Protein AF-A0A7X7YRZ3-F1 (afdb_monomer_lite)

Radius of gyration: 16.64 Å; chains: 1; bounding box: 37×31×38 Å

Foldseek 3Di:
DDPDDDDQDPPDDPVRSVVVVVVVVVVVVLVVLLVVVQVVCCVVVVDGDDPVNSCVVCVPPPD

Structure (mmCIF, N/CA/C/O backbone):
data_AF-A0A7X7YRZ3-F1
#
_entry.id   AF-A0A7X7YRZ3-F1
#
loop_
_atom_site.group_PDB
_atom_site.id
_atom_site.type_symbol
_atom_site.label_atom_id
_atom_site.label_alt_id
_atom_site.label_comp_id
_atom_site.label_asym_id
_atom_site.label_entity_id
_atom_site.label_seq_id
_atom_site.pdbx_PDB_ins_code
_atom_site.Cartn_x
_atom_site.Cartn_y
_atom_site.Cartn_z
_atom_site.occupancy
_atom_site.B_iso_or_equiv
_atom_site.auth_seq_id
_atom_site.auth_comp_id
_atom_site.auth_asym_id
_atom_site.auth_atom_id
_atom_site.pdbx_PDB_model_num
ATOM 1 N N . MET A 1 1 ? 17.870 22.753 -4.852 1.00 51.00 1 MET A N 1
ATOM 2 C CA . MET A 1 1 ? 17.383 21.670 -5.736 1.00 51.00 1 MET A CA 1
ATOM 3 C C . MET A 1 1 ? 18.042 20.376 -5.274 1.00 51.00 1 MET A C 1
ATOM 5 O O . MET A 1 1 ? 19.240 20.218 -5.474 1.00 51.00 1 MET A O 1
ATOM 9 N N . TYR A 1 2 ? 17.328 19.528 -4.526 1.00 58.38 2 TYR A N 1
ATOM 10 C CA . TYR A 1 2 ? 17.903 18.289 -3.989 1.00 58.38 2 TYR A CA 1
ATOM 11 C C . TYR A 1 2 ? 18.384 17.411 -5.148 1.00 58.38 2 TYR A C 1
ATOM 13 O O . TYR A 1 2 ? 17.608 17.118 -6.051 1.00 58.38 2 TYR A O 1
ATOM 21 N N . ARG A 1 3 ? 19.664 17.026 -5.138 1.00 63.28 3 ARG A N 1
ATOM 22 C CA . ARG A 1 3 ? 20.256 16.090 -6.102 1.00 63.28 3 ARG A CA 1
ATOM 23 C C . ARG A 1 3 ? 19.695 14.693 -5.841 1.00 63.28 3 ARG A C 1
ATOM 25 O O . ARG A 1 3 ? 20.303 13.887 -5.146 1.00 63.28 3 ARG A O 1
ATOM 32 N N . ASN A 1 4 ? 18.508 14.407 -6.351 1.00 68.06 4 ASN A N 1
ATOM 33 C CA . ASN A 1 4 ? 17.946 13.068 -6.326 1.00 68.06 4 ASN A CA 1
ATOM 34 C C . ASN A 1 4 ? 18.656 12.206 -7.379 1.00 68.06 4 ASN A C 1
ATOM 36 O O . ASN A 1 4 ? 18.374 12.272 -8.575 1.00 68.06 4 ASN A O 1
ATOM 40 N N . GLN A 1 5 ? 19.605 11.396 -6.913 1.00 70.31 5 GLN A N 1
ATOM 41 C CA . GLN A 1 5 ? 20.279 10.392 -7.726 1.00 70.31 5 GLN A CA 1
ATOM 42 C C . GLN A 1 5 ? 19.306 9.250 -8.036 1.00 70.31 5 GLN A C 1
ATOM 44 O O . GLN A 1 5 ? 18.784 8.592 -7.137 1.00 70.31 5 GLN A O 1
ATOM 49 N N . LYS A 1 6 ? 19.047 9.012 -9.324 1.00 67.25 6 LYS A N 1
ATOM 50 C CA . LYS A 1 6 ? 18.287 7.845 -9.781 1.00 67.25 6 LYS A CA 1
ATOM 51 C C . LYS A 1 6 ? 19.259 6.689 -9.982 1.00 67.25 6 LYS A C 1
ATOM 53 O O . LYS A 1 6 ? 19.997 6.676 -10.961 1.00 67.25 6 LYS A O 1
ATOM 58 N N . ASN A 1 7 ? 19.248 5.723 -9.070 1.00 70.44 7 ASN A N 1
ATOM 59 C CA . ASN A 1 7 ? 19.970 4.470 -9.264 1.00 70.44 7 ASN A CA 1
ATOM 60 C C . ASN A 1 7 ? 19.096 3.514 -10.079 1.00 70.44 7 ASN A C 1
ATOM 62 O O . ASN A 1 7 ? 18.024 3.101 -9.636 1.00 70.44 7 ASN A O 1
ATOM 66 N N . GLN A 1 8 ? 19.543 3.184 -11.289 1.00 72.00 8 GLN A N 1
ATOM 67 C CA . GLN A 1 8 ? 18.972 2.086 -12.058 1.00 72.00 8 GLN A CA 1
ATOM 68 C C . GLN A 1 8 ? 19.572 0.778 -11.542 1.00 72.00 8 GLN A C 1
ATOM 70 O O . GLN A 1 8 ? 20.793 0.650 -11.436 1.00 72.00 8 GLN A O 1
ATOM 75 N N . VAL A 1 9 ? 18.713 -0.188 -11.214 1.00 81.50 9 VAL A N 1
ATOM 76 C CA . VAL A 1 9 ? 19.155 -1.547 -10.886 1.00 81.50 9 VAL A CA 1
ATOM 77 C C . VAL A 1 9 ? 19.873 -2.107 -12.116 1.00 81.50 9 VAL A C 1
ATOM 79 O O . VAL A 1 9 ? 19.335 -2.066 -13.225 1.00 81.50 9 VAL A O 1
ATOM 82 N N . ARG A 1 10 ? 21.123 -2.543 -11.935 1.00 82.12 10 ARG A N 1
ATOM 83 C CA . ARG A 1 10 ? 21.953 -3.072 -13.026 1.00 82.12 10 ARG A CA 1
ATOM 84 C C . ARG A 1 10 ? 21.383 -4.405 -13.521 1.00 82.12 10 ARG A C 1
ATOM 86 O O . ARG A 1 10 ? 20.705 -5.096 -12.771 1.00 82.12 10 ARG A O 1
ATOM 93 N N . HIS A 1 11 ? 21.704 -4.761 -14.765 1.00 88.38 11 HIS A N 1
ATOM 94 C CA . HIS A 1 11 ? 21.342 -6.045 -15.389 1.00 88.38 11 HIS A CA 1
ATOM 95 C C . HIS A 1 11 ? 19.841 -6.275 -15.640 1.00 88.38 11 HIS A C 1
ATOM 97 O O . HIS A 1 11 ? 19.434 -7.413 -15.831 1.00 88.38 11 HIS A O 1
ATOM 103 N N . LEU A 1 12 ? 19.032 -5.212 -15.697 1.00 89.81 12 LEU A N 1
ATOM 104 C CA . LEU A 1 12 ? 17.643 -5.289 -16.155 1.00 89.81 12 LEU A CA 1
ATOM 105 C C . LEU A 1 12 ? 17.519 -4.812 -17.603 1.00 89.81 12 LEU A C 1
ATOM 107 O O . LEU A 1 12 ? 18.046 -3.758 -17.975 1.00 89.81 12 LEU A O 1
ATOM 111 N N . THR A 1 13 ? 16.744 -5.539 -18.397 1.00 93.19 13 THR A N 1
ATOM 112 C CA . THR A 1 13 ? 16.200 -5.041 -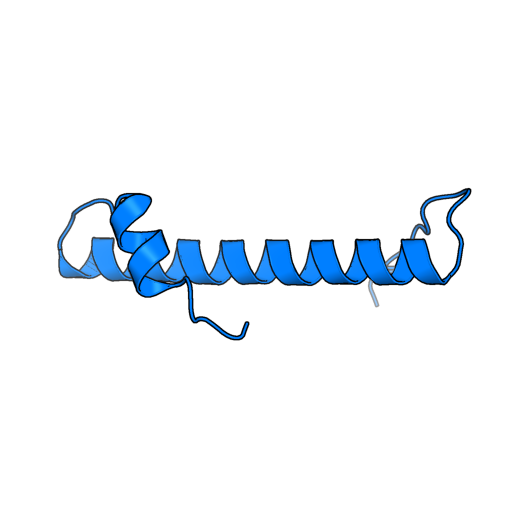19.658 1.00 93.19 13 THR A CA 1
ATOM 113 C C . THR A 1 13 ? 15.284 -3.837 -19.408 1.00 93.19 13 THR A C 1
ATOM 115 O O . THR A 1 13 ? 14.789 -3.591 -18.302 1.00 93.19 13 THR A O 1
ATOM 118 N N . LYS A 1 14 ? 14.999 -3.070 -20.466 1.00 90.38 14 LYS A N 1
ATOM 119 C CA . LYS A 1 14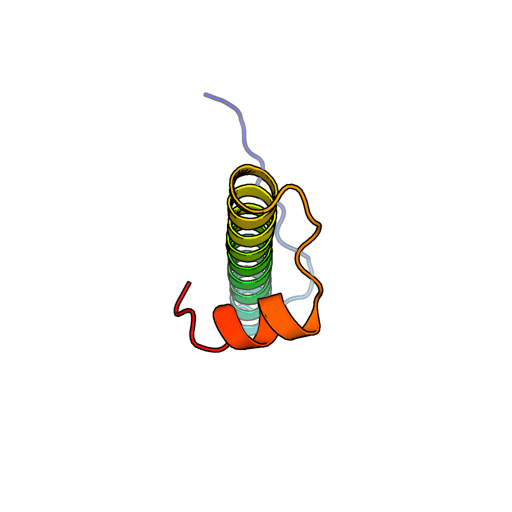 ? 14.063 -1.937 -20.391 1.00 90.38 14 LYS A CA 1
ATOM 120 C C . LYS A 1 14 ? 12.680 -2.370 -19.883 1.00 90.38 14 LYS A C 1
ATOM 122 O O . LYS A 1 14 ? 12.071 -1.639 -19.106 1.00 90.38 14 LYS A O 1
ATOM 127 N N . GLN A 1 15 ? 12.197 -3.536 -20.317 1.00 94.94 15 GLN A N 1
ATOM 128 C CA . GLN A 1 15 ? 10.893 -4.067 -19.916 1.00 94.94 15 GLN A CA 1
ATOM 129 C C . GLN A 1 15 ? 10.866 -4.422 -18.427 1.00 94.94 15 GLN A C 1
ATOM 131 O O . GLN A 1 15 ? 9.959 -3.983 -17.723 1.00 94.94 15 GLN A O 1
ATOM 136 N N . GLU A 1 16 ? 11.887 -5.116 -17.923 1.00 94.19 16 GLU A N 1
ATOM 137 C CA . GLU A 1 16 ? 11.972 -5.474 -16.501 1.00 94.19 16 GLU A CA 1
ATOM 138 C C . GLU A 1 16 ? 12.095 -4.238 -15.607 1.00 94.19 16 GLU A C 1
ATOM 140 O O . GLU A 1 16 ? 11.431 -4.147 -14.576 1.00 94.19 16 GLU A O 1
ATOM 145 N N . TYR A 1 17 ? 12.882 -3.238 -16.018 1.00 92.12 17 TYR A N 1
ATOM 146 C CA . TYR A 1 17 ? 12.981 -1.983 -15.275 1.00 92.12 17 TYR A CA 1
ATOM 147 C C . TYR A 1 17 ? 11.631 -1.248 -15.198 1.00 92.12 17 TYR A C 1
ATOM 149 O O . TYR A 1 17 ? 11.257 -0.729 -14.141 1.00 92.12 17 TYR A O 1
ATOM 157 N N . VAL A 1 18 ? 10.874 -1.214 -16.301 1.00 92.88 18 VAL A N 1
ATOM 158 C CA . VAL A 1 18 ? 9.529 -0.617 -16.335 1.00 92.88 18 VAL A CA 1
ATOM 159 C C . VAL A 1 18 ? 8.550 -1.409 -15.468 1.00 92.88 18 VAL A C 1
ATOM 161 O O . VAL A 1 18 ? 7.784 -0.795 -14.719 1.00 92.88 18 VAL A O 1
ATOM 164 N N . ALA A 1 19 ? 8.596 -2.742 -15.514 1.00 95.06 19 ALA A N 1
ATOM 165 C CA . ALA A 1 19 ? 7.777 -3.604 -14.668 1.00 95.06 19 ALA A CA 1
ATOM 166 C C . ALA A 1 19 ? 8.071 -3.356 -13.182 1.00 95.06 19 ALA A C 1
ATOM 168 O O . ALA A 1 19 ? 7.152 -3.046 -12.425 1.00 95.06 19 ALA A O 1
ATOM 169 N N . LEU A 1 20 ? 9.347 -3.359 -12.780 1.00 93.31 20 LEU A N 1
ATOM 170 C CA . LEU A 1 20 ? 9.767 -3.082 -11.404 1.00 93.31 20 LEU A CA 1
ATOM 171 C C . LEU A 1 20 ? 9.276 -1.712 -10.930 1.00 93.31 20 LEU A C 1
ATOM 173 O O . LEU A 1 20 ? 8.663 -1.594 -9.872 1.00 93.31 20 LEU A O 1
ATOM 177 N N . LYS A 1 21 ? 9.490 -0.665 -11.733 1.00 91.94 21 LYS A N 1
ATOM 178 C CA . LYS A 1 21 ? 9.031 0.689 -11.403 1.00 91.94 21 LYS A CA 1
ATOM 179 C C . LYS A 1 21 ? 7.509 0.750 -11.235 1.00 91.94 21 LYS A C 1
ATOM 181 O O . LYS A 1 21 ? 7.019 1.458 -10.354 1.00 91.94 21 LYS A O 1
ATOM 186 N N . THR A 1 22 ? 6.771 0.021 -12.069 1.00 94.62 22 THR A N 1
ATOM 187 C CA . THR A 1 22 ? 5.307 -0.059 -11.998 1.00 94.62 22 THR A CA 1
ATOM 188 C C . THR A 1 22 ? 4.864 -0.770 -10.726 1.00 94.62 22 THR A C 1
ATOM 190 O O . THR A 1 22 ? 4.042 -0.224 -9.996 1.00 94.62 22 THR A O 1
ATOM 193 N N . LEU A 1 23 ? 5.476 -1.908 -10.395 1.00 95.12 23 LEU A N 1
ATOM 194 C CA . LEU A 1 23 ? 5.214 -2.645 -9.158 1.00 95.12 23 LEU A CA 1
ATOM 195 C C . LEU A 1 23 ? 5.512 -1.799 -7.915 1.00 95.12 23 LEU A C 1
ATOM 197 O O . LEU A 1 23 ? 4.691 -1.750 -7.005 1.00 95.12 23 LEU A O 1
ATOM 201 N N . CYS A 1 24 ? 6.62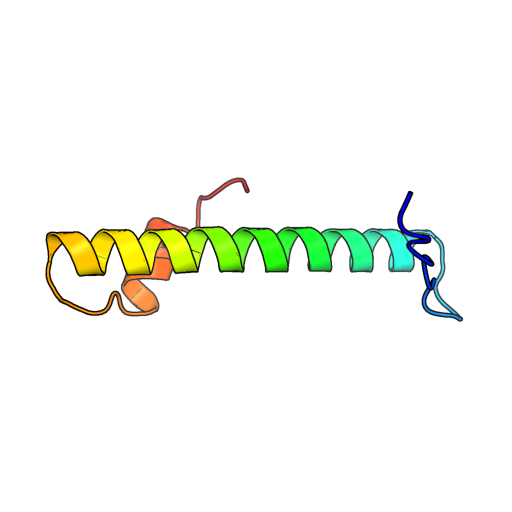6 -1.060 -7.891 1.00 94.31 24 CYS A N 1
ATOM 202 C CA . CYS A 1 24 ? 6.931 -0.140 -6.793 1.00 94.31 24 CYS A CA 1
ATOM 203 C C . CYS A 1 24 ? 5.868 0.960 -6.652 1.00 94.31 24 CYS A C 1
ATOM 205 O O . CYS A 1 24 ? 5.473 1.299 -5.536 1.00 94.31 24 CYS A O 1
ATOM 207 N N . ARG A 1 25 ? 5.388 1.520 -7.773 1.00 94.00 25 ARG A N 1
ATOM 208 C CA . ARG A 1 25 ? 4.324 2.535 -7.762 1.00 94.00 25 ARG A CA 1
ATOM 209 C C . ARG A 1 25 ? 3.023 1.964 -7.198 1.00 94.00 25 ARG A C 1
ATOM 211 O O . ARG A 1 25 ? 2.457 2.586 -6.303 1.00 94.00 25 ARG A O 1
ATOM 218 N N . LEU A 1 26 ? 2.600 0.801 -7.695 1.00 94.56 26 LEU A N 1
ATOM 219 C CA . LEU A 1 26 ? 1.385 0.106 -7.261 1.00 94.56 26 LEU A CA 1
ATOM 220 C C . LEU A 1 26 ? 1.466 -0.273 -5.779 1.00 94.56 26 LEU A C 1
ATOM 222 O O . LEU A 1 26 ? 0.566 0.045 -5.014 1.00 94.56 26 LEU A O 1
ATOM 226 N N . SER A 1 27 ? 2.588 -0.846 -5.335 1.00 95.12 27 SER A N 1
ATOM 227 C CA . SER A 1 27 ? 2.815 -1.201 -3.929 1.00 95.12 27 SER A CA 1
ATOM 228 C C . SER A 1 27 ? 2.722 0.017 -3.002 1.00 95.12 27 SER A C 1
ATOM 230 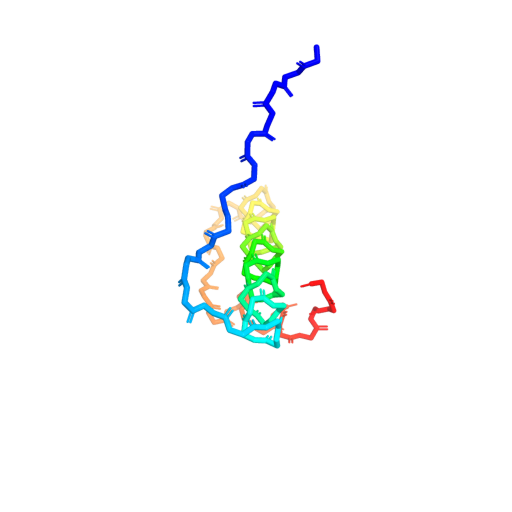O O . SER A 1 27 ? 2.015 -0.021 -1.995 1.00 95.12 27 SER A O 1
ATOM 232 N N . LYS A 1 28 ? 3.363 1.136 -3.369 1.00 96.25 28 LYS A N 1
ATOM 233 C CA . LYS A 1 28 ? 3.283 2.392 -2.608 1.00 96.25 28 LYS A CA 1
ATOM 234 C C . LYS A 1 28 ? 1.855 2.956 -2.584 1.00 96.25 28 LYS A C 1
ATOM 236 O O . LYS A 1 28 ? 1.425 3.475 -1.557 1.00 96.25 28 LYS A O 1
ATOM 241 N N . ASN A 1 29 ? 1.125 2.882 -3.697 1.00 95.44 29 ASN A N 1
ATOM 242 C CA . ASN A 1 29 ? -0.264 3.343 -3.772 1.00 95.44 29 ASN A CA 1
ATOM 243 C C . ASN A 1 29 ? -1.189 2.486 -2.895 1.00 95.44 29 ASN A C 1
ATOM 245 O O . ASN A 1 29 ? -1.898 3.040 -2.054 1.00 95.44 29 ASN A O 1
ATOM 249 N N . LEU A 1 30 ? -1.091 1.158 -2.996 1.00 94.44 30 LEU A N 1
ATOM 250 C CA . 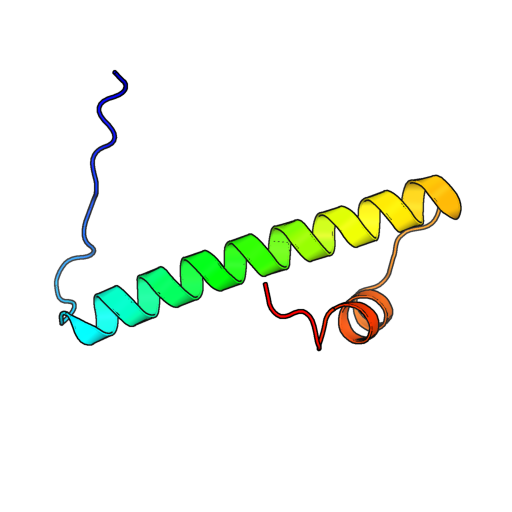LEU A 1 30 ? -1.847 0.209 -2.179 1.00 94.44 30 LEU A CA 1
ATOM 251 C C . LEU A 1 30 ? -1.576 0.393 -0.681 1.00 94.44 30 LEU A C 1
ATOM 253 O O . LEU A 1 30 ? -2.512 0.416 0.120 1.00 94.44 30 LEU A O 1
ATOM 257 N N . TYR A 1 31 ? -0.310 0.581 -0.296 1.00 95.19 31 TYR A N 1
ATOM 258 C CA . TYR A 1 31 ? 0.054 0.873 1.090 1.00 95.19 31 TYR A CA 1
ATOM 259 C C . TYR A 1 31 ? -0.617 2.159 1.584 1.00 95.19 31 TYR A C 1
ATOM 261 O O . TYR A 1 31 ? -1.243 2.165 2.643 1.00 95.19 31 TYR A O 1
ATOM 269 N N . ASN A 1 32 ? -0.536 3.239 0.804 1.00 96.25 32 ASN A N 1
ATOM 270 C CA . ASN A 1 32 ? -1.121 4.523 1.183 1.00 96.25 32 ASN A CA 1
ATOM 271 C C . ASN A 1 32 ? -2.650 4.449 1.302 1.00 96.25 32 ASN A C 1
ATOM 273 O O . ASN A 1 32 ? -3.205 4.973 2.268 1.00 96.25 32 ASN A O 1
ATOM 277 N N . ALA A 1 33 ? -3.321 3.780 0.361 1.00 95.81 33 ALA A N 1
ATOM 278 C CA . ALA A 1 33 ? -4.767 3.575 0.392 1.00 95.81 33 ALA A CA 1
ATOM 279 C C . ALA A 1 33 ? -5.196 2.755 1.619 1.00 95.81 33 ALA A C 1
ATOM 281 O O . ALA A 1 33 ? -6.121 3.139 2.336 1.00 95.81 33 ALA A O 1
ATOM 282 N N . THR A 1 34 ? -4.468 1.677 1.916 1.00 95.75 34 THR A N 1
ATOM 283 C CA . THR A 1 34 ? -4.726 0.824 3.085 1.00 95.75 34 THR A CA 1
ATOM 284 C C . THR A 1 34 ? -4.505 1.576 4.392 1.00 95.75 34 THR A C 1
ATOM 286 O O . THR A 1 34 ? -5.352 1.541 5.283 1.00 95.75 34 THR A O 1
ATOM 289 N N . LEU A 1 35 ? -3.401 2.320 4.503 1.00 96.31 35 LEU A N 1
ATOM 290 C CA . LEU A 1 35 ? -3.105 3.137 5.677 1.00 96.31 35 LEU A CA 1
ATOM 291 C C . LEU A 1 35 ? -4.183 4.201 5.905 1.00 96.31 35 LEU A C 1
ATOM 293 O O . LEU A 1 35 ? -4.594 4.424 7.044 1.00 96.31 35 LEU A O 1
ATOM 297 N N . TYR A 1 36 ? -4.651 4.845 4.837 1.00 96.25 36 TYR A N 1
ATOM 298 C CA . TYR A 1 36 ? -5.740 5.810 4.920 1.00 96.25 36 TYR A CA 1
ATOM 299 C C . TYR A 1 36 ? -7.031 5.157 5.430 1.00 96.25 36 TYR A C 1
ATOM 301 O O . TYR A 1 36 ? -7.612 5.649 6.397 1.00 96.25 36 TYR A O 1
ATOM 309 N N . ALA A 1 37 ? -7.432 4.020 4.854 1.00 95.88 37 ALA A N 1
ATOM 310 C CA . ALA A 1 37 ? -8.632 3.293 5.264 1.00 95.88 37 ALA A CA 1
ATOM 311 C C . ALA A 1 37 ? -8.578 2.868 6.742 1.00 95.88 37 ALA A C 1
ATOM 313 O O . ALA A 1 37 ? -9.531 3.095 7.486 1.00 95.88 37 ALA A O 1
ATOM 314 N N . ILE A 1 38 ? -7.438 2.333 7.197 1.00 96.75 38 ILE A N 1
ATOM 315 C CA . ILE A 1 38 ? -7.227 1.960 8.603 1.00 96.75 38 ILE A CA 1
ATOM 316 C C . ILE A 1 38 ? -7.369 3.182 9.516 1.00 96.75 38 ILE A C 1
ATOM 318 O O . ILE A 1 38 ? -8.050 3.109 10.538 1.00 96.75 38 ILE A O 1
ATOM 322 N N . ARG A 1 39 ? -6.745 4.316 9.165 1.00 97.44 39 ARG A N 1
ATOM 323 C CA . ARG A 1 39 ? -6.820 5.545 9.974 1.00 97.44 39 ARG A CA 1
ATOM 324 C C . ARG A 1 39 ? -8.246 6.076 10.044 1.00 97.44 39 ARG A C 1
ATOM 326 O O . ARG A 1 39 ? -8.703 6.424 11.128 1.00 97.44 39 ARG A O 1
ATOM 333 N N . GLN A 1 40 ? -8.946 6.103 8.914 1.00 97.12 40 GLN A N 1
ATOM 334 C CA . GLN A 1 40 ? -10.321 6.584 8.846 1.00 97.12 40 GLN A CA 1
ATOM 335 C C . GLN A 1 40 ? -11.261 5.717 9.691 1.00 97.12 40 GLN A C 1
ATOM 337 O O . GLN A 1 40 ? -12.061 6.244 10.467 1.00 97.12 40 GLN A O 1
ATOM 342 N N . TYR A 1 41 ? -11.108 4.395 9.605 1.00 97.56 41 TYR A N 1
ATOM 343 C CA . TYR A 1 41 ? -11.854 3.444 10.424 1.00 97.56 41 TYR A CA 1
ATOM 344 C C . TYR A 1 41 ? -11.534 3.596 11.915 1.00 97.56 41 TYR A C 1
ATOM 346 O O . TYR A 1 41 ? -12.429 3.622 12.751 1.00 97.56 41 TYR A O 1
ATOM 354 N N . TYR A 1 42 ? -10.264 3.790 12.272 1.00 97.81 42 TYR A N 1
ATOM 355 C CA . TYR A 1 42 ? -9.893 4.019 13.664 1.00 97.81 42 TYR A CA 1
ATOM 356 C C . TYR A 1 42 ? -10.480 5.319 14.218 1.00 97.81 42 TYR A C 1
ATOM 358 O O . TYR A 1 42 ? -10.951 5.352 15.352 1.00 97.81 42 TYR A O 1
ATOM 366 N N . PHE A 1 43 ? -10.477 6.408 13.449 1.00 97.94 43 PHE A N 1
ATOM 367 C CA . PHE A 1 43 ? -11.012 7.673 13.946 1.00 97.94 43 PHE A CA 1
ATOM 368 C C . PHE A 1 43 ? -12.520 7.631 14.191 1.00 97.94 43 PHE A C 1
ATOM 370 O O . PHE A 1 43 ? -12.965 8.250 15.162 1.00 97.94 43 PHE A O 1
ATOM 377 N N . THR A 1 44 ? -13.253 6.879 13.369 1.00 97.38 44 THR A N 1
ATOM 378 C CA . THR A 1 44 ? -14.710 6.710 13.441 1.00 97.38 44 THR A CA 1
ATOM 379 C C . THR A 1 44 ? -15.116 5.665 14.480 1.00 97.38 44 THR A C 1
ATOM 381 O O . THR A 1 44 ? -15.847 5.982 15.411 1.00 97.38 44 THR A O 1
ATOM 384 N N . GLU A 1 45 ? -14.562 4.457 14.392 1.00 96.81 45 GLU A N 1
ATOM 385 C CA . GLU A 1 45 ? -14.989 3.293 15.182 1.00 96.81 45 GLU A CA 1
ATOM 386 C C . GLU A 1 45 ? -14.143 3.041 16.439 1.00 96.81 45 GLU A C 1
ATOM 388 O O . GLU A 1 45 ? -14.468 2.167 17.244 1.00 96.81 45 GLU A O 1
ATOM 393 N N . LYS A 1 46 ? -13.016 3.754 16.600 1.00 96.69 46 LYS A N 1
ATOM 394 C CA . LYS A 1 46 ? -11.997 3.519 17.650 1.00 96.69 46 LYS A CA 1
ATOM 395 C C . LYS A 1 46 ? -11.462 2.082 17.671 1.00 96.69 46 LYS A C 1
ATOM 397 O O . LYS A 1 46 ? -11.026 1.581 18.706 1.00 96.69 46 LYS A O 1
ATOM 402 N N . LYS A 1 47 ? -11.476 1.417 16.513 1.00 95.75 47 LYS A N 1
ATOM 403 C CA . LYS A 1 47 ? -11.047 0.025 16.321 1.00 95.75 47 LYS A CA 1
ATOM 404 C C . LYS A 1 47 ? -10.041 -0.086 15.184 1.00 95.75 47 LYS A C 1
ATOM 406 O O . LYS A 1 47 ? -9.957 0.775 14.315 1.00 95.75 47 LYS A O 1
ATOM 411 N N . TYR A 1 48 ? -9.276 -1.170 15.190 1.00 95.69 48 TYR A N 1
ATOM 412 C CA . TYR A 1 48 ? -8.391 -1.509 14.082 1.00 95.69 48 TYR A CA 1
ATOM 413 C C . TYR A 1 48 ? -9.173 -2.186 12.949 1.00 95.69 48 TYR A C 1
ATOM 415 O O . TYR A 1 48 ? -9.945 -3.115 13.199 1.00 95.69 48 TYR A O 1
ATOM 423 N N . LEU A 1 49 ? -8.953 -1.738 11.709 1.00 95.81 49 LEU A N 1
ATOM 424 C CA . LEU A 1 49 ? -9.516 -2.369 10.516 1.00 95.81 49 LEU A CA 1
ATOM 425 C C . LEU A 1 49 ? -8.671 -3.592 10.146 1.00 95.81 49 LEU A C 1
ATOM 427 O O . LEU A 1 49 ? -7.502 -3.453 9.788 1.00 95.81 49 LEU A O 1
ATOM 431 N N . ARG A 1 50 ? -9.264 -4.785 10.242 1.00 95.50 50 ARG A N 1
ATOM 432 C CA . ARG A 1 50 ? -8.583 -6.046 9.916 1.00 95.50 50 ARG A CA 1
ATOM 433 C C . ARG A 1 50 ? -8.320 -6.176 8.418 1.00 95.50 50 ARG A C 1
ATOM 435 O O . ARG A 1 50 ? -9.007 -5.564 7.599 1.00 95.50 50 ARG A O 1
ATOM 442 N N . TYR A 1 51 ? -7.342 -7.013 8.085 1.00 92.69 51 TYR A N 1
ATOM 443 C CA . TYR A 1 51 ? -6.905 -7.253 6.714 1.00 92.69 51 TYR A CA 1
ATOM 444 C C . TYR A 1 51 ? -8.054 -7.675 5.794 1.00 92.69 51 TYR A C 1
ATOM 446 O O . TYR A 1 51 ? -8.201 -7.104 4.722 1.00 92.69 51 TYR A O 1
ATOM 454 N N . GLU A 1 52 ? -8.897 -8.614 6.217 1.00 94.94 52 GLU A N 1
ATOM 455 C CA . GLU A 1 52 ? -9.986 -9.161 5.403 1.00 94.94 52 GLU A CA 1
ATOM 456 C C . GLU A 1 52 ? -10.989 -8.064 5.024 1.00 94.94 52 GLU A C 1
ATOM 458 O O . GLU A 1 52 ? -11.395 -7.937 3.869 1.00 94.94 52 GLU A O 1
ATOM 463 N N . SER A 1 53 ? -11.332 -7.205 5.987 1.00 94.38 53 SER A N 1
ATOM 464 C CA . SER A 1 53 ? -12.208 -6.052 5.770 1.00 94.38 53 SER A CA 1
ATOM 465 C C . SER A 1 53 ? -11.559 -5.002 4.866 1.00 94.38 53 SER A C 1
ATOM 467 O O . SER A 1 53 ? -12.209 -4.495 3.954 1.00 94.38 53 SER A O 1
ATOM 469 N N . ALA A 1 54 ? -10.276 -4.696 5.084 1.00 93.81 54 ALA A N 1
ATOM 470 C CA . ALA A 1 54 ? -9.528 -3.769 4.238 1.00 93.81 54 ALA A CA 1
ATOM 471 C C . ALA A 1 54 ? -9.408 -4.287 2.796 1.00 93.81 54 ALA A C 1
ATOM 473 O O . ALA A 1 54 ? -9.588 -3.518 1.856 1.00 93.81 54 ALA A O 1
ATOM 474 N N . TYR A 1 55 ? -9.176 -5.589 2.616 1.00 93.94 55 TYR A N 1
ATOM 475 C CA . TYR A 1 55 ? -9.129 -6.247 1.315 1.00 93.94 55 TYR A CA 1
ATOM 476 C C . TYR A 1 55 ? -10.453 -6.087 0.569 1.00 93.94 55 TYR A C 1
ATOM 478 O O . TYR A 1 55 ? -10.457 -5.602 -0.558 1.00 93.94 55 TYR A O 1
ATOM 486 N N . HIS A 1 56 ? -11.587 -6.409 1.197 1.00 93.12 56 HIS A N 1
ATOM 487 C CA . HIS A 1 56 ? -12.892 -6.251 0.549 1.00 93.12 56 HIS A CA 1
ATOM 488 C C . HIS A 1 56 ? -13.212 -4.799 0.181 1.00 93.12 56 HIS A C 1
ATOM 490 O O . HIS A 1 56 ? -13.843 -4.572 -0.847 1.00 93.12 56 HIS A O 1
ATOM 496 N N . ALA A 1 57 ? -12.761 -3.833 0.982 1.00 89.44 57 ALA A N 1
ATOM 497 C CA . ALA A 1 57 ? -12.968 -2.413 0.712 1.00 89.44 57 ALA A CA 1
ATOM 498 C C . ALA A 1 57 ? -12.052 -1.856 -0.394 1.00 89.44 57 ALA A C 1
ATOM 500 O O . ALA A 1 57 ? -12.411 -0.882 -1.049 1.00 89.44 57 ALA A O 1
ATOM 501 N N . LEU A 1 58 ? -10.860 -2.433 -0.581 1.00 92.06 58 LEU A N 1
ATOM 502 C CA . LEU A 1 58 ? -9.809 -1.870 -1.437 1.00 92.06 58 LEU A CA 1
ATOM 503 C C . LEU A 1 58 ? -9.474 -2.722 -2.665 1.00 92.06 58 LEU A C 1
ATOM 505 O O . LEU A 1 58 ? -8.703 -2.265 -3.502 1.00 92.06 58 LEU A O 1
ATOM 509 N N . LYS A 1 59 ? -10.031 -3.931 -2.803 1.00 89.88 59 LYS A N 1
ATOM 510 C CA . LYS A 1 59 ? -9.729 -4.847 -3.920 1.00 89.88 59 LYS A CA 1
ATOM 511 C C . LYS A 1 59 ? -10.037 -4.261 -5.303 1.00 89.88 59 LYS A C 1
ATOM 513 O O . LYS A 1 59 ? -9.343 -4.593 -6.255 1.00 89.88 59 LYS A O 1
ATOM 518 N N . ASP A 1 60 ?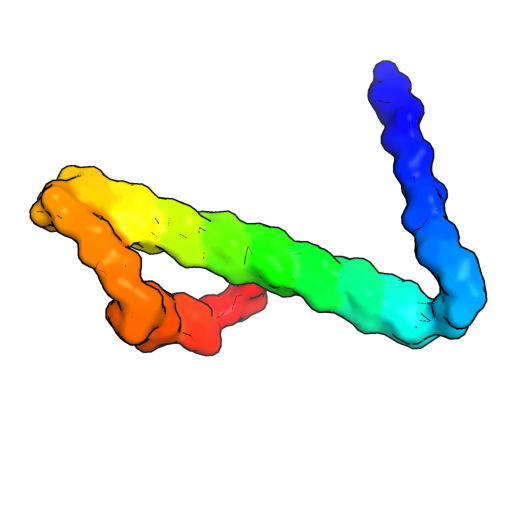 -11.040 -3.388 -5.387 1.00 88.44 60 ASP A N 1
ATOM 519 C CA . ASP A 1 60 ? -11.496 -2.763 -6.634 1.00 88.44 60 ASP A CA 1
ATOM 520 C C . ASP A 1 60 ? -10.915 -1.344 -6.795 1.00 88.44 60 ASP A C 1
ATOM 522 O O . ASP A 1 60 ? -11.344 -0.575 -7.651 1.00 88.44 60 ASP A O 1
ATOM 526 N N . ASN A 1 61 ? -9.957 -0.961 -5.944 1.00 86.19 61 ASN A N 1
ATOM 527 C CA . ASN A 1 61 ? -9.331 0.351 -6.002 1.00 86.19 61 ASN A CA 1
ATOM 528 C C . ASN A 1 61 ? -8.399 0.449 -7.221 1.00 86.19 61 ASN A C 1
ATOM 530 O O . ASN A 1 61 ? -7.464 -0.336 -7.361 1.00 86.19 61 ASN A O 1
ATOM 534 N N . GLU A 1 62 ? -8.636 1.445 -8.075 1.00 77.44 62 GLU A N 1
ATOM 535 C CA . GLU A 1 62 ? -7.880 1.671 -9.315 1.00 77.44 62 GLU A CA 1
ATOM 536 C C . GLU A 1 62 ? -6.487 2.307 -9.104 1.00 77.44 62 GLU A C 1
ATOM 538 O O . GLU A 1 62 ? -5.727 2.451 -10.067 1.00 77.44 62 GLU A O 1
ATOM 543 N N . ASN A 1 63 ? -6.148 2.728 -7.875 1.00 66.19 63 ASN A N 1
ATOM 544 C CA . ASN A 1 63 ? -4.894 3.442 -7.568 1.00 66.19 63 ASN A CA 1
ATOM 545 C C . ASN A 1 63 ? -3.636 2.569 -7.507 1.00 66.19 63 ASN A C 1
ATOM 547 O O . ASN A 1 63 ? -3.585 1.628 -6.689 1.00 66.19 63 ASN A O 1
#

pLDDT: mean 89.47, std 10.88, range [51.0, 97.94]

Sequence (63 aa):
MYRNQKNQVRHLTKQEYVALKTLCRLSKNLYNATLYAIRQYYFTEKKYLRYESAYHALKDNEN

Secondary structure (DSSP, 8-state):
-------PPTT--HHHHHHHHHHHHHHHHHHHHHHHHHHHHHHHHSS---HHHHHHHHTT---